Protein AF-A0A960XL59-F1 (afdb_monomer_lite)

Foldseek 3Di:
DVVVVVVVVVVQCPDPPDDDDDPPDPQCQLQVQQPPLPPDPVCSVLSNQLSSLVVVVAADEDCDPCSCSRGDVPDPSSVSYDHDD

Secondary structure (DSSP, 8-state):
-HHHHHHHHHHHHTSTT-----S-S-HHHHTTTTGGG--SGGGHHHHHHHHHHHHHT--EEES-GGGGGSS-TT-GGGTTEEE--

pLDDT: mean 95.12, std 2.39, range [85.38, 97.81]

Sequence (85 aa):
HPRDAVEVLAANTAARDHAFWADQVPFARAVAFAGERLVGHQQVTDAYLLGLAIHYGGRLATLDPRIAELPAPQSAERETLEVIT

Radius of gyration: 13.61 Å; chains: 1; bounding box: 34×24×31 Å

Structure (mmCIF, N/CA/C/O backbone):
data_AF-A0A960XL59-F1
#
_entry.id   AF-A0A960XL59-F1
#
loop_
_atom_site.group_PDB
_atom_site.id
_atom_site.type_symbol
_atom_site.label_atom_id
_atom_site.label_alt_id
_atom_site.label_comp_id
_atom_site.label_asym_id
_atom_site.label_entity_id
_atom_site.label_seq_id
_atom_site.pdbx_PDB_ins_code
_atom_site.Cartn_x
_atom_site.Cartn_y
_atom_site.Cartn_z
_atom_site.occupancy
_atom_site.B_iso_or_equiv
_atom_site.auth_seq_id
_atom_site.auth_comp_id
_atom_site.auth_asym_id
_atom_site.auth_atom_id
_atom_site.pdbx_PDB_model_num
ATOM 1 N N . HIS A 1 1 ? 19.266 2.943 2.184 1.00 86.75 1 HIS A N 1
ATOM 2 C CA . HIS A 1 1 ? 19.232 4.408 1.946 1.00 86.75 1 HIS A CA 1
ATOM 3 C C . HIS A 1 1 ? 18.135 4.713 0.911 1.00 86.75 1 HIS A C 1
ATOM 5 O O . HIS A 1 1 ? 17.821 3.805 0.151 1.00 86.75 1 HIS A O 1
ATOM 11 N N . PRO A 1 2 ? 17.523 5.919 0.836 1.00 91.31 2 PRO A N 1
ATOM 12 C CA . PRO A 1 2 ? 16.455 6.199 -0.143 1.00 91.31 2 PRO A CA 1
ATOM 13 C C . PRO A 1 2 ? 16.835 5.906 -1.602 1.00 91.31 2 PRO A C 1
ATOM 15 O O . PRO A 1 2 ? 16.005 5.458 -2.379 1.00 91.31 2 PRO A O 1
ATOM 18 N N . ARG A 1 3 ? 18.110 6.102 -1.954 1.00 94.31 3 ARG A N 1
ATOM 19 C CA . ARG A 1 3 ? 18.661 5.740 -3.271 1.00 94.31 3 ARG A CA 1
ATOM 20 C C . ARG A 1 3 ? 18.514 4.243 -3.570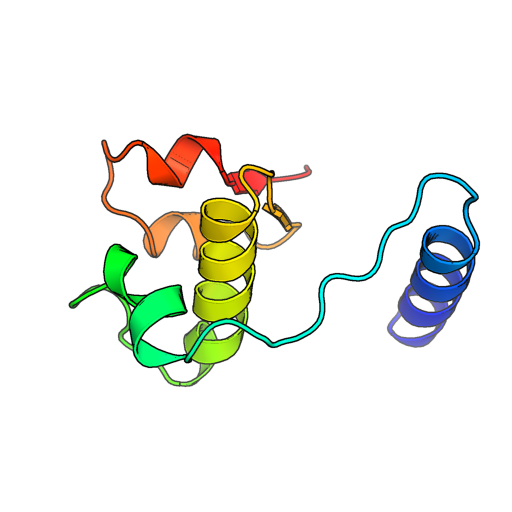 1.00 94.31 3 ARG A C 1
ATOM 22 O O . ARG A 1 3 ? 17.903 3.891 -4.568 1.00 94.31 3 ARG A O 1
ATOM 29 N N . ASP A 1 4 ? 18.996 3.389 -2.672 1.00 95.25 4 ASP A N 1
ATOM 30 C CA . ASP A 1 4 ? 18.923 1.931 -2.829 1.00 95.25 4 ASP A CA 1
ATOM 31 C C . ASP A 1 4 ? 17.462 1.451 -2.922 1.00 95.25 4 ASP A C 1
ATOM 33 O O . ASP A 1 4 ? 17.147 0.546 -3.686 1.00 95.25 4 ASP A O 1
ATOM 37 N N . ALA A 1 5 ? 16.542 2.095 -2.193 1.00 92.44 5 ALA A N 1
ATOM 38 C CA . ALA A 1 5 ? 15.114 1.780 -2.268 1.00 92.44 5 ALA A CA 1
ATOM 39 C C . ALA A 1 5 ? 14.516 2.075 -3.657 1.00 92.44 5 ALA A C 1
ATOM 41 O O . ALA A 1 5 ? 13.690 1.304 -4.143 1.00 92.44 5 ALA A O 1
ATOM 42 N N . VAL A 1 6 ? 14.949 3.156 -4.316 1.00 96.81 6 VAL A N 1
ATOM 43 C CA . VAL A 1 6 ? 14.528 3.479 -5.691 1.00 96.81 6 VAL A CA 1
ATOM 44 C C . VAL A 1 6 ? 15.048 2.438 -6.684 1.00 96.81 6 VAL A C 1
ATOM 46 O O . VAL A 1 6 ? 14.309 2.035 -7.579 1.00 96.81 6 VAL A O 1
ATOM 49 N N . GLU A 1 7 ? 16.283 1.963 -6.518 1.00 96.75 7 GLU A N 1
ATOM 50 C CA . GLU A 1 7 ? 16.863 0.919 -7.376 1.00 96.75 7 GLU A CA 1
ATOM 51 C C . GLU A 1 7 ? 16.124 -0.419 -7.225 1.00 96.75 7 GLU A C 1
ATOM 53 O O . GLU A 1 7 ? 15.770 -1.048 -8.224 1.00 96.75 7 GLU A O 1
ATOM 58 N N . VAL A 1 8 ? 15.809 -0.819 -5.989 1.00 94.69 8 VAL A N 1
ATOM 59 C CA . VAL A 1 8 ? 15.001 -2.019 -5.714 1.00 94.69 8 VAL A CA 1
ATOM 60 C C . VAL A 1 8 ? 13.594 -1.883 -6.302 1.00 94.69 8 VAL A C 1
ATOM 62 O O . VAL A 1 8 ? 13.098 -2.814 -6.935 1.00 94.69 8 VAL A O 1
ATOM 65 N N . LEU A 1 9 ? 12.956 -0.718 -6.156 1.00 94.75 9 LEU A N 1
ATOM 66 C CA . LEU A 1 9 ? 11.641 -0.465 -6.746 1.00 94.75 9 LEU A CA 1
ATOM 67 C C . LEU A 1 9 ? 11.676 -0.559 -8.279 1.00 94.75 9 LEU A C 1
ATOM 69 O O . LEU A 1 9 ? 10.787 -1.164 -8.880 1.00 94.75 9 LEU A O 1
ATOM 73 N N . ALA A 1 10 ? 12.707 -0.005 -8.920 1.00 96.81 10 ALA A N 1
ATOM 74 C CA . ALA A 1 10 ? 12.885 -0.099 -10.367 1.00 96.81 10 ALA A CA 1
ATOM 75 C C . ALA A 1 10 ? 13.042 -1.558 -10.830 1.00 96.81 10 ALA A C 1
ATOM 77 O O . ALA A 1 10 ? 12.434 -1.956 -11.822 1.00 96.81 10 ALA A O 1
ATOM 78 N N . ALA A 1 11 ? 13.797 -2.376 -10.091 1.00 96.44 11 ALA A N 1
ATOM 79 C CA . ALA A 1 11 ? 13.939 -3.799 -10.392 1.00 96.44 11 ALA A CA 1
ATOM 80 C C . ALA A 1 11 ? 12.608 -4.558 -10.239 1.00 96.44 11 ALA A C 1
ATOM 82 O O . ALA A 1 11 ? 12.222 -5.305 -11.138 1.00 96.44 11 ALA A O 1
ATOM 83 N N . ASN A 1 12 ? 11.875 -4.323 -9.145 1.00 94.88 12 ASN A N 1
ATOM 84 C CA . ASN A 1 12 ? 10.588 -4.975 -8.888 1.00 94.88 12 ASN A CA 1
ATOM 85 C C . ASN A 1 12 ? 9.534 -4.612 -9.942 1.00 94.88 12 ASN A C 1
ATOM 87 O O . ASN A 1 12 ? 8.807 -5.478 -10.419 1.00 94.88 12 ASN A O 1
ATOM 91 N N . THR A 1 13 ? 9.465 -3.340 -10.340 1.00 96.94 13 THR A N 1
ATOM 92 C CA . THR A 1 13 ? 8.479 -2.860 -11.326 1.00 96.94 13 THR A CA 1
ATOM 93 C C . THR A 1 13 ? 8.782 -3.304 -12.762 1.00 96.94 13 THR A C 1
ATOM 95 O O . THR A 1 13 ? 7.886 -3.277 -13.606 1.00 96.94 13 THR A O 1
ATOM 98 N N . ALA A 1 14 ? 10.013 -3.747 -13.043 1.00 97.56 14 ALA A N 1
ATOM 99 C CA . ALA A 1 14 ? 10.420 -4.318 -14.329 1.00 97.56 14 ALA A CA 1
ATOM 100 C C . ALA A 1 14 ? 10.163 -5.836 -14.447 1.00 97.56 14 ALA A C 1
ATOM 102 O O . ALA A 1 14 ? 10.334 -6.404 -15.531 1.00 97.56 14 ALA A O 1
ATOM 103 N N . ALA A 1 15 ? 9.782 -6.509 -13.356 1.00 97.19 15 ALA A N 1
ATOM 104 C CA . ALA A 1 15 ? 9.484 -7.937 -13.368 1.00 97.19 15 ALA A CA 1
ATOM 105 C C . ALA A 1 15 ? 8.256 -8.246 -14.248 1.00 97.19 15 ALA A C 1
ATOM 107 O O . ALA A 1 15 ? 7.322 -7.453 -14.348 1.00 97.19 15 ALA A O 1
ATOM 108 N N . ARG A 1 16 ? 8.245 -9.405 -14.921 1.00 96.62 16 ARG A N 1
ATOM 109 C CA . ARG A 1 16 ? 7.175 -9.767 -15.881 1.00 96.62 16 ARG A CA 1
ATOM 110 C C . ARG A 1 16 ? 5.816 -9.997 -15.223 1.00 96.62 16 ARG A C 1
ATOM 112 O O . ARG A 1 16 ? 4.792 -9.892 -15.886 1.00 96.62 16 ARG A O 1
ATOM 119 N N . ASP A 1 17 ? 5.837 -10.373 -13.958 1.00 94.81 17 ASP A N 1
ATOM 120 C CA . ASP A 1 17 ? 4.694 -10.631 -13.092 1.00 94.81 17 ASP A CA 1
ATOM 121 C C . ASP A 1 17 ? 4.266 -9.392 -12.292 1.00 94.81 17 ASP A C 1
ATOM 123 O O . ASP A 1 17 ? 3.273 -9.443 -11.567 1.00 94.81 17 ASP A O 1
ATOM 127 N N . HIS A 1 18 ? 4.958 -8.260 -12.453 1.00 95.88 18 HIS A N 1
ATOM 128 C CA . HIS A 1 18 ? 4.520 -6.998 -11.879 1.00 95.88 18 HIS A CA 1
ATOM 129 C C . HIS A 1 18 ? 3.342 -6.417 -12.669 1.00 95.88 18 HIS A C 1
ATOM 131 O O . HIS A 1 18 ? 3.411 -6.198 -13.881 1.00 95.88 18 HIS A O 1
ATOM 137 N N . ALA A 1 19 ? 2.276 -6.083 -11.947 1.00 94.88 19 ALA A N 1
ATOM 138 C CA . ALA A 1 19 ? 1.149 -5.321 -12.456 1.00 94.88 19 ALA A CA 1
AT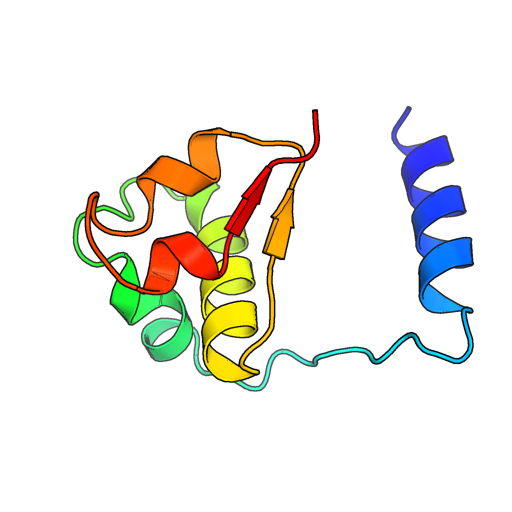OM 139 C C . ALA A 1 19 ? 0.975 -4.052 -11.618 1.00 94.88 19 ALA A C 1
ATOM 141 O O . ALA A 1 19 ? 0.846 -4.117 -10.397 1.00 94.88 19 ALA A O 1
ATOM 142 N N . PHE A 1 20 ? 0.943 -2.895 -12.280 1.00 94.00 20 PHE A N 1
ATOM 143 C CA . PHE A 1 20 ? 0.673 -1.628 -11.610 1.00 94.00 20 PHE A CA 1
ATOM 144 C C . PHE A 1 20 ? -0.830 -1.454 -11.373 1.00 94.00 20 PHE A C 1
ATOM 146 O O . PHE A 1 20 ? -1.623 -1.517 -12.315 1.00 94.00 20 PHE A O 1
ATOM 153 N N . TRP A 1 21 ? -1.222 -1.179 -10.130 1.00 93.88 21 TRP A N 1
ATOM 154 C CA . TRP A 1 21 ? -2.587 -0.783 -9.793 1.00 93.88 21 TRP A CA 1
ATOM 155 C C . TRP A 1 21 ? -2.690 0.733 -9.745 1.00 93.88 21 TRP A C 1
ATOM 157 O O . TRP A 1 21 ? -2.157 1.382 -8.848 1.00 93.88 21 TRP A O 1
ATOM 167 N N . ALA A 1 22 ? -3.384 1.299 -10.729 1.00 91.44 22 ALA A N 1
ATOM 168 C CA . ALA A 1 22 ? -3.656 2.726 -10.756 1.00 91.44 22 ALA A CA 1
ATOM 169 C C . ALA A 1 22 ? -4.642 3.127 -9.647 1.00 91.44 22 ALA A C 1
ATOM 171 O O . ALA A 1 22 ? -5.515 2.345 -9.255 1.00 91.44 22 ALA A O 1
ATOM 172 N N . ASP A 1 23 ? -4.531 4.379 -9.199 1.00 88.56 23 ASP A N 1
ATOM 173 C CA . ASP A 1 23 ? -5.494 5.028 -8.307 1.00 88.56 23 ASP A CA 1
ATOM 174 C C . ASP A 1 23 ? -6.822 5.242 -9.049 1.00 88.56 23 ASP A C 1
ATOM 176 O O . ASP A 1 23 ? -7.075 6.275 -9.666 1.00 88.56 23 ASP A O 1
ATOM 180 N N . GLN A 1 24 ? -7.638 4.192 -9.066 1.00 90.94 24 GLN A N 1
ATOM 181 C CA . GLN A 1 24 ? -8.972 4.189 -9.668 1.00 90.94 24 GLN A CA 1
ATOM 182 C C . GLN A 1 24 ? -10.077 4.039 -8.621 1.00 90.94 24 GLN A C 1
ATOM 184 O O . GLN A 1 24 ? -11.262 4.100 -8.952 1.00 90.94 24 GLN A O 1
ATOM 189 N N . VAL A 1 25 ? -9.706 3.851 -7.352 1.00 94.88 25 VAL A N 1
ATOM 190 C CA . VAL A 1 25 ? -10.651 3.707 -6.248 1.00 94.88 25 VAL A CA 1
ATOM 191 C C . VAL A 1 25 ? -10.826 5.071 -5.589 1.00 94.88 25 VAL A C 1
ATOM 193 O O . VAL A 1 25 ? -9.854 5.621 -5.077 1.00 94.88 25 VAL A O 1
ATOM 196 N N . PRO A 1 26 ? -12.050 5.629 -5.532 1.00 96.62 26 PRO A N 1
ATOM 197 C CA . PRO A 1 26 ? -12.279 6.880 -4.821 1.00 96.62 26 PRO A CA 1
ATOM 198 C C . PRO A 1 26 ? -11.771 6.789 -3.381 1.00 96.62 26 PRO A C 1
ATOM 200 O O . PRO A 1 26 ? -12.111 5.840 -2.673 1.00 96.62 26 PRO A O 1
ATOM 203 N N . PHE A 1 27 ? -11.012 7.791 -2.932 1.00 95.12 27 PHE A N 1
ATOM 204 C CA . PHE A 1 27 ? -10.344 7.770 -1.627 1.00 95.12 27 PHE A CA 1
ATOM 205 C C . PHE A 1 27 ? -11.278 7.372 -0.474 1.00 95.12 27 PHE A C 1
ATOM 207 O O . PHE A 1 27 ? -10.979 6.445 0.272 1.00 95.12 27 PHE A O 1
ATOM 214 N N . ALA A 1 28 ? -12.457 8.001 -0.382 1.00 96.00 28 ALA A N 1
ATOM 215 C CA . ALA A 1 28 ? -13.444 7.714 0.664 1.00 96.00 28 ALA A CA 1
ATOM 216 C C . ALA A 1 28 ? -13.903 6.245 0.684 1.00 96.00 28 ALA A C 1
ATOM 218 O O . ALA A 1 28 ? -14.213 5.710 1.744 1.00 96.00 28 ALA A O 1
ATOM 219 N N . ARG A 1 29 ? -13.927 5.582 -0.479 1.00 96.88 29 ARG A N 1
ATOM 220 C CA . ARG A 1 29 ? -14.224 4.151 -0.582 1.00 96.88 29 ARG A CA 1
ATOM 221 C C . ARG A 1 29 ? -13.024 3.306 -0.168 1.00 96.88 29 ARG A C 1
ATOM 223 O O . ARG A 1 29 ? -13.217 2.324 0.539 1.00 96.88 29 ARG A O 1
ATOM 230 N N . ALA A 1 30 ? -11.818 3.679 -0.593 1.00 96.94 30 ALA A N 1
ATOM 231 C CA . ALA A 1 30 ? -10.595 2.954 -0.255 1.00 96.94 30 ALA A CA 1
ATOM 232 C C . ALA A 1 30 ? -10.364 2.913 1.263 1.00 96.94 30 ALA A C 1
ATOM 234 O O . ALA A 1 30 ? -10.031 1.865 1.798 1.00 96.94 30 ALA A O 1
ATOM 235 N N . VAL A 1 31 ? -10.615 4.015 1.976 1.00 96.88 31 VAL A N 1
ATOM 236 C CA . VAL A 1 31 ? -10.349 4.107 3.424 1.00 96.88 31 VAL A CA 1
ATOM 237 C C . VAL A 1 31 ? -11.546 3.768 4.315 1.00 96.88 31 VAL A C 1
ATOM 239 O O . VAL A 1 31 ? -11.450 3.875 5.536 1.00 96.88 31 VAL A O 1
ATOM 242 N N . ALA A 1 32 ? -12.677 3.348 3.737 1.00 96.69 32 ALA A N 1
ATOM 243 C CA . ALA A 1 32 ? -13.908 3.086 4.488 1.00 96.69 32 ALA A CA 1
ATOM 244 C C . ALA A 1 32 ? -13.723 2.039 5.603 1.00 96.69 32 ALA A C 1
ATOM 246 O O . ALA A 1 32 ? -14.369 2.139 6.643 1.00 96.69 32 ALA A O 1
ATOM 247 N N . PHE A 1 33 ? -12.810 1.079 5.416 1.00 96.88 33 PHE A N 1
ATOM 248 C CA . PHE A 1 33 ? -12.492 0.055 6.417 1.00 96.88 33 PHE A CA 1
ATOM 249 C C . PHE A 1 33 ? -11.868 0.626 7.702 1.00 96.88 33 PHE A C 1
ATOM 251 O O . PHE A 1 33 ? -12.000 0.022 8.766 1.00 96.88 33 PHE A O 1
ATOM 258 N N . ALA A 1 34 ? -11.169 1.764 7.614 1.00 96.25 34 ALA A N 1
ATOM 259 C CA . ALA A 1 34 ? -10.461 2.353 8.747 1.00 96.25 34 ALA A CA 1
ATOM 260 C C . ALA A 1 34 ? -11.411 3.148 9.659 1.00 96.25 34 ALA A C 1
ATOM 262 O O . ALA A 1 34 ? -11.246 3.145 10.878 1.00 96.25 34 ALA A O 1
ATOM 263 N N . GLY A 1 35 ? -12.432 3.802 9.091 1.00 94.50 35 GLY A N 1
ATOM 264 C CA . GLY A 1 35 ? -13.416 4.582 9.849 1.00 94.50 35 GLY A CA 1
ATOM 265 C C . GLY A 1 35 ? -12.762 5.564 10.830 1.00 94.50 35 GLY A C 1
ATOM 266 O O . GLY A 1 35 ? -11.853 6.307 10.466 1.00 94.50 35 GLY A O 1
ATOM 267 N N . GLU A 1 36 ? -13.186 5.529 12.096 1.00 94.31 36 GLU A N 1
ATOM 268 C CA . GLU A 1 36 ? -12.645 6.373 13.178 1.00 94.31 36 GLU A CA 1
ATOM 269 C C . GLU A 1 36 ? -11.182 6.058 13.555 1.00 94.31 36 GLU A C 1
ATOM 271 O O . GLU A 1 36 ? -10.562 6.819 14.295 1.00 94.31 36 GLU A O 1
ATOM 276 N N . ARG A 1 37 ? -10.603 4.954 13.056 1.00 95.38 37 ARG A N 1
ATOM 277 C CA . ARG A 1 37 ? -9.193 4.584 13.294 1.00 95.38 37 ARG A CA 1
ATOM 278 C C . ARG A 1 37 ? -8.222 5.343 12.391 1.00 95.38 37 ARG A C 1
ATOM 280 O O . ARG A 1 37 ? -7.020 5.322 12.645 1.00 95.38 37 ARG A O 1
ATOM 287 N N . LEU A 1 38 ? -8.723 6.024 11.358 1.00 95.50 38 LEU A N 1
ATOM 288 C CA . LEU A 1 38 ? -7.940 6.964 10.562 1.00 95.50 38 LEU A CA 1
ATOM 289 C C . LEU A 1 38 ? -7.867 8.310 11.301 1.00 95.50 38 LEU A C 1
ATOM 291 O O . LEU A 1 38 ? -8.715 9.180 11.119 1.00 95.50 38 LEU A O 1
ATOM 295 N N . VAL A 1 39 ? -6.864 8.465 12.165 1.00 92.31 39 VAL A N 1
ATOM 296 C CA . VAL A 1 39 ? -6.766 9.587 13.116 1.00 92.31 39 VAL A CA 1
ATOM 297 C C . VAL A 1 39 ? -5.868 10.711 12.596 1.00 92.31 39 VAL A C 1
ATOM 299 O O . VAL A 1 39 ? -6.145 11.889 12.821 1.00 92.31 39 VAL A O 1
ATOM 302 N N . GLY A 1 40 ? -4.769 10.369 11.920 1.00 90.12 40 GLY A N 1
ATOM 303 C CA . GLY A 1 40 ? -3.725 11.323 11.551 1.00 90.12 40 GLY A CA 1
ATOM 304 C C . GLY A 1 40 ? -3.509 11.440 10.048 1.00 90.12 40 GLY A C 1
ATOM 305 O O . GLY A 1 40 ? -3.548 10.452 9.321 1.00 90.12 40 GLY A O 1
ATOM 306 N N . HIS A 1 41 ? -3.151 12.641 9.582 1.00 91.88 41 HIS A N 1
ATOM 307 C CA . HIS A 1 41 ? -2.802 12.876 8.173 1.00 91.88 41 HIS A CA 1
ATOM 308 C C . HIS A 1 41 ? -1.644 11.986 7.680 1.00 91.88 41 HIS A C 1
ATOM 310 O O . HIS A 1 41 ? -1.522 11.728 6.488 1.00 91.88 41 HIS A O 1
ATOM 316 N N . GLN A 1 42 ? -0.794 11.505 8.593 1.00 92.38 42 GLN A N 1
ATOM 317 C CA . GLN A 1 42 ? 0.321 10.608 8.283 1.00 92.38 42 GLN A CA 1
ATOM 318 C C . GLN A 1 42 ? -0.144 9.212 7.841 1.00 92.38 42 GLN A C 1
ATOM 320 O O . GLN A 1 42 ? 0.595 8.533 7.146 1.00 92.38 42 GLN A O 1
ATOM 325 N N . GLN A 1 43 ? -1.366 8.807 8.202 1.00 95.44 43 GLN A N 1
ATOM 326 C CA . GLN A 1 43 ? -1.935 7.492 7.890 1.00 95.44 43 GLN A CA 1
ATOM 327 C C . GLN A 1 43 ? -2.690 7.459 6.552 1.00 95.44 43 GLN A C 1
ATOM 329 O O . GLN A 1 43 ? -3.108 6.394 6.109 1.00 95.44 43 GLN A O 1
ATOM 334 N N . VAL A 1 44 ? -2.903 8.616 5.915 1.00 95.38 44 VAL A N 1
ATOM 335 C CA . VAL A 1 44 ? -3.749 8.761 4.716 1.00 95.38 44 VAL A CA 1
ATOM 336 C C . VAL A 1 44 ? -3.273 7.858 3.579 1.00 95.38 44 VAL A C 1
ATOM 338 O O . VAL A 1 44 ? -4.078 7.138 2.992 1.00 95.38 44 VAL A O 1
ATOM 341 N N . THR A 1 45 ? -1.970 7.863 3.293 1.00 95.69 45 THR A N 1
ATOM 342 C CA . THR A 1 45 ? -1.385 7.038 2.229 1.00 95.69 45 THR A CA 1
ATOM 343 C C . THR A 1 45 ? -1.447 5.554 2.574 1.00 95.69 45 THR A C 1
ATOM 345 O O . THR A 1 45 ? -1.865 4.758 1.740 1.00 95.69 45 THR A O 1
ATOM 348 N N . ASP A 1 46 ? -1.099 5.180 3.804 1.00 96.62 46 ASP A N 1
ATOM 349 C CA . ASP A 1 46 ? -1.095 3.779 4.239 1.00 96.62 46 ASP A CA 1
ATOM 350 C C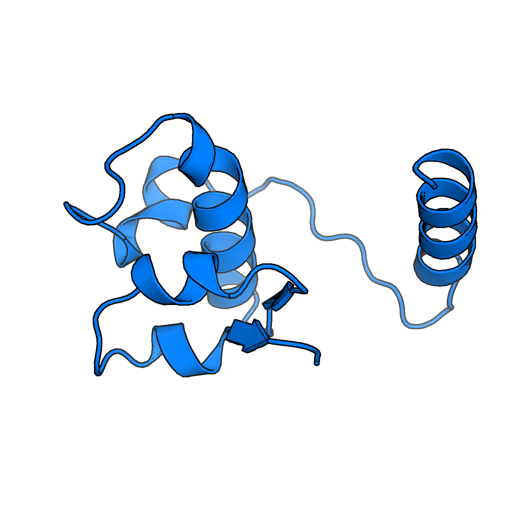 . ASP A 1 46 ? -2.503 3.175 4.217 1.00 96.62 46 ASP A C 1
ATOM 352 O O . ASP A 1 46 ? -2.709 2.067 3.718 1.00 96.62 46 ASP A O 1
ATOM 356 N N . ALA A 1 47 ? -3.497 3.934 4.687 1.00 97.38 47 ALA A N 1
ATOM 357 C CA . ALA A 1 47 ? -4.896 3.538 4.623 1.00 97.38 47 ALA A CA 1
ATOM 358 C C . ALA A 1 47 ? -5.367 3.386 3.177 1.00 97.38 47 ALA A C 1
ATOM 360 O O . ALA A 1 47 ? -6.072 2.430 2.860 1.00 97.38 47 ALA A O 1
ATOM 361 N N . TYR A 1 48 ? -4.952 4.288 2.286 1.00 97.31 48 TYR A N 1
ATOM 362 C CA . TYR A 1 48 ? -5.282 4.169 0.874 1.00 97.31 48 TYR A CA 1
ATOM 363 C C . TYR A 1 48 ? -4.661 2.914 0.240 1.00 97.31 48 TYR A C 1
ATOM 365 O O . TYR A 1 48 ? -5.365 2.171 -0.439 1.00 97.31 48 TYR A O 1
ATOM 373 N N . LEU A 1 49 ? -3.380 2.630 0.497 1.00 97.06 49 LEU A N 1
ATOM 374 C CA . LEU A 1 49 ? -2.690 1.449 -0.038 1.00 97.06 49 LEU A CA 1
ATOM 375 C C . LEU A 1 49 ? -3.314 0.137 0.455 1.00 97.06 49 LEU A C 1
ATOM 377 O O . LEU A 1 49 ? -3.506 -0.787 -0.338 1.00 97.06 49 LEU A O 1
ATOM 381 N N . LEU A 1 50 ? -3.684 0.058 1.738 1.00 97.81 50 LEU A N 1
ATOM 382 C CA . LEU A 1 50 ? -4.382 -1.111 2.278 1.00 97.81 50 LEU A CA 1
ATOM 383 C C . LEU A 1 50 ? -5.789 -1.242 1.676 1.00 97.81 50 LEU A C 1
ATOM 385 O O . LEU A 1 50 ? -6.188 -2.331 1.269 1.00 97.81 50 LEU A O 1
ATOM 389 N N . GLY A 1 51 ? -6.505 -0.125 1.531 1.00 97.31 51 GLY A N 1
ATOM 390 C CA . GLY A 1 51 ? -7.789 -0.052 0.835 1.00 97.31 51 GLY A CA 1
ATOM 391 C C . GLY A 1 51 ? -7.731 -0.544 -0.609 1.00 97.31 51 GLY A C 1
ATOM 392 O O . GLY A 1 51 ? -8.619 -1.265 -1.068 1.00 97.31 51 GLY A O 1
ATOM 393 N N . LEU A 1 52 ? -6.659 -0.194 -1.320 1.00 97.19 52 LEU A N 1
ATOM 394 C CA . LEU A 1 52 ? -6.403 -0.644 -2.682 1.00 97.19 52 LEU A CA 1
ATOM 395 C C . LEU A 1 52 ? -6.169 -2.159 -2.723 1.00 97.19 52 LEU A C 1
ATOM 397 O O . LEU A 1 52 ? -6.773 -2.847 -3.544 1.00 97.19 52 LEU A O 1
ATOM 401 N N . ALA A 1 53 ? -5.366 -2.694 -1.798 1.00 97.06 53 ALA A N 1
ATOM 402 C CA . ALA A 1 53 ? -5.144 -4.133 -1.683 1.00 97.06 53 ALA A CA 1
ATOM 403 C C . ALA A 1 53 ? -6.443 -4.898 -1.379 1.00 97.06 53 ALA A C 1
ATOM 405 O O . ALA A 1 53 ? -6.705 -5.915 -2.021 1.00 97.06 53 ALA A O 1
ATOM 406 N N . ILE A 1 54 ? -7.300 -4.373 -0.494 1.00 96.75 54 ILE A N 1
ATOM 407 C CA . ILE A 1 54 ? -8.638 -4.927 -0.229 1.00 96.75 54 ILE A CA 1
ATOM 408 C C . ILE A 1 54 ? -9.479 -4.924 -1.512 1.00 96.75 54 ILE A C 1
ATOM 410 O O . ILE A 1 54 ? -10.099 -5.931 -1.848 1.00 96.75 54 ILE A O 1
ATOM 414 N N . HIS A 1 55 ? -9.492 -3.811 -2.251 1.00 96.25 55 HIS A N 1
ATOM 415 C CA . HIS A 1 55 ? -10.292 -3.673 -3.467 1.00 96.25 55 HIS A CA 1
ATOM 416 C C . HIS A 1 55 ? -9.901 -4.674 -4.562 1.00 96.25 55 HIS A C 1
ATOM 418 O O . HIS A 1 55 ? -10.782 -5.261 -5.190 1.00 96.25 55 HIS A O 1
ATOM 424 N N . TYR A 1 56 ? -8.600 -4.876 -4.777 1.00 95.81 56 TYR A N 1
ATOM 425 C CA . TYR A 1 56 ? -8.080 -5.812 -5.777 1.00 95.81 56 TYR A CA 1
ATOM 426 C C . TYR A 1 56 ? -7.975 -7.262 -5.269 1.00 95.81 56 TYR A C 1
ATOM 428 O O . TYR A 1 56 ? -7.572 -8.138 -6.032 1.00 95.81 56 TYR A O 1
ATOM 436 N N . GLY A 1 57 ? -8.338 -7.535 -4.009 1.00 95.50 57 GLY A N 1
ATOM 437 C CA . GLY A 1 57 ? -8.240 -8.870 -3.409 1.00 95.50 57 GLY A CA 1
ATOM 438 C C . GLY A 1 57 ? -6.800 -9.366 -3.237 1.00 95.50 57 GLY A C 1
ATOM 439 O O . GLY A 1 57 ? -6.555 -10.569 -3.291 1.00 95.50 57 GLY A O 1
ATOM 440 N N . GLY A 1 58 ? -5.842 -8.449 -3.090 1.00 95.44 58 GLY A N 1
ATOM 441 C CA . GLY A 1 58 ? -4.433 -8.763 -2.863 1.00 95.44 58 GLY A CA 1
ATOM 442 C C . GLY A 1 5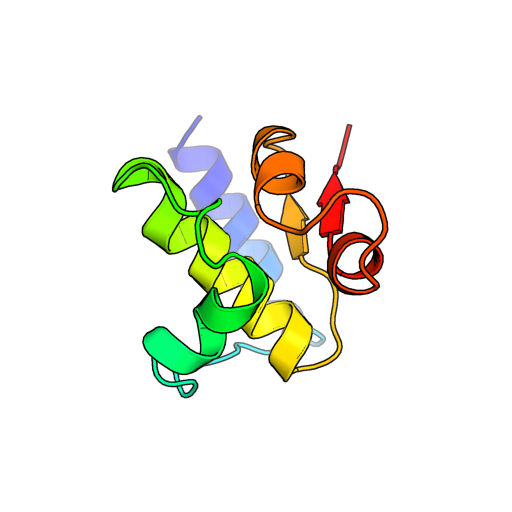8 ? -4.004 -8.595 -1.410 1.00 95.44 58 GLY A C 1
ATOM 443 O O . GLY A 1 58 ? -4.830 -8.521 -0.506 1.00 95.44 58 GLY A O 1
ATOM 444 N N . ARG A 1 59 ? -2.687 -8.519 -1.188 1.00 97.31 59 ARG A N 1
ATOM 445 C CA . ARG A 1 59 ? -2.088 -8.267 0.129 1.00 97.31 59 ARG A CA 1
ATOM 446 C C . ARG A 1 59 ? -1.105 -7.103 0.046 1.00 97.31 59 ARG A C 1
ATOM 448 O O . ARG A 1 59 ? -0.296 -7.044 -0.877 1.00 97.31 59 ARG A O 1
ATOM 455 N N . LEU A 1 60 ? -1.167 -6.193 1.010 1.00 97.50 60 LEU A N 1
ATOM 456 C CA . LEU A 1 60 ? -0.188 -5.136 1.209 1.00 97.50 60 LEU A CA 1
ATOM 457 C C . LEU A 1 60 ? 0.974 -5.688 2.036 1.00 97.50 60 LEU A C 1
ATOM 459 O O . LEU A 1 60 ? 0.827 -5.928 3.231 1.00 97.50 60 LEU A O 1
ATOM 463 N N . ALA A 1 61 ? 2.130 -5.856 1.403 1.00 96.56 61 ALA A N 1
ATOM 464 C CA . ALA A 1 61 ? 3.374 -6.146 2.100 1.00 96.56 61 ALA A CA 1
ATOM 465 C C . ALA A 1 61 ? 4.012 -4.844 2.614 1.00 96.56 61 ALA A C 1
ATOM 467 O O . ALA A 1 61 ? 4.218 -3.912 1.837 1.00 96.56 61 ALA A O 1
ATOM 468 N N . THR A 1 62 ? 4.334 -4.768 3.906 1.00 95.56 62 THR A N 1
ATOM 469 C CA . THR A 1 62 ? 4.889 -3.562 4.539 1.00 95.56 62 THR A CA 1
ATOM 470 C C . THR A 1 62 ? 6.002 -3.880 5.534 1.00 95.56 62 THR A C 1
ATOM 472 O O . THR A 1 62 ? 6.013 -4.939 6.150 1.00 95.56 62 THR A O 1
ATOM 475 N N . LEU A 1 63 ? 6.923 -2.933 5.720 1.00 94.88 63 LEU A N 1
ATOM 476 C CA . LEU A 1 63 ? 7.913 -2.937 6.806 1.00 94.88 63 LEU A CA 1
ATOM 477 C C . LEU A 1 63 ? 7.447 -2.103 8.015 1.00 94.88 63 LEU A C 1
ATOM 479 O O . LEU A 1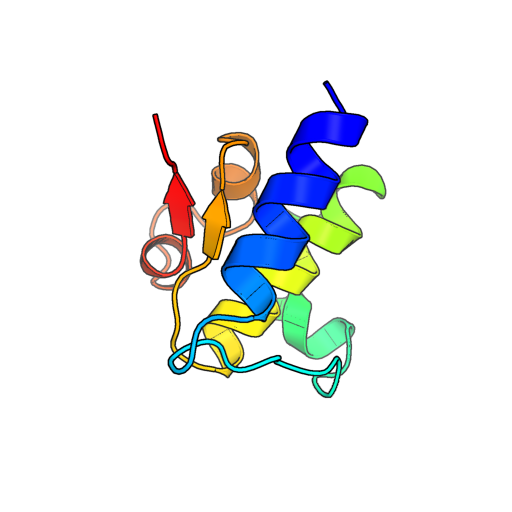 63 ? 8.132 -2.061 9.033 1.00 94.88 63 LEU A O 1
ATOM 483 N N . ASP A 1 64 ? 6.313 -1.402 7.899 1.00 94.94 64 ASP A N 1
ATOM 484 C CA . ASP A 1 64 ? 5.749 -0.584 8.971 1.00 94.94 64 ASP A CA 1
ATOM 485 C C . ASP A 1 64 ? 4.636 -1.348 9.708 1.00 94.94 64 ASP A C 1
ATOM 487 O O . ASP A 1 64 ? 3.521 -1.474 9.185 1.00 94.94 64 ASP A O 1
ATOM 491 N N . PRO A 1 65 ? 4.888 -1.840 10.934 1.00 94.69 65 PRO A N 1
ATOM 492 C CA . PRO A 1 65 ? 3.889 -2.585 11.693 1.00 94.69 65 PRO A CA 1
ATOM 493 C C . PRO A 1 65 ? 2.704 -1.717 12.140 1.00 94.69 65 PRO A C 1
ATOM 495 O O . PRO A 1 65 ? 1.648 -2.258 12.465 1.00 94.69 65 PRO A O 1
ATOM 498 N N . ARG A 1 66 ? 2.831 -0.381 12.137 1.00 93.94 66 ARG A N 1
ATOM 499 C CA . ARG A 1 66 ? 1.768 0.534 12.590 1.00 93.94 66 ARG A CA 1
ATOM 500 C C . ARG A 1 66 ? 0.545 0.509 11.674 1.00 93.94 66 ARG A C 1
ATOM 502 O O . ARG A 1 66 ? -0.557 0.814 12.120 1.00 93.94 66 ARG A O 1
ATOM 509 N N . ILE A 1 67 ? 0.699 0.080 10.417 1.00 95.75 67 ILE A N 1
ATOM 510 C CA . ILE A 1 67 ? -0.423 -0.084 9.474 1.00 95.75 67 ILE A CA 1
ATOM 511 C C . ILE A 1 67 ? -1.454 -1.097 10.011 1.00 95.75 67 ILE A C 1
ATOM 513 O O . ILE A 1 67 ? -2.647 -0.965 9.739 1.00 95.75 67 ILE A O 1
ATOM 517 N N . ALA A 1 68 ? -1.039 -2.054 10.853 1.00 95.00 68 ALA A N 1
ATOM 518 C CA . ALA A 1 68 ? -1.929 -3.042 11.472 1.00 95.00 68 ALA A CA 1
ATOM 519 C C . ALA A 1 68 ? -2.941 -2.446 12.477 1.00 95.00 68 ALA A C 1
ATOM 521 O O . ALA A 1 68 ? -3.849 -3.156 12.932 1.00 95.00 68 ALA A O 1
ATOM 522 N N . GLU A 1 69 ? -2.797 -1.166 12.833 1.00 95.00 69 GLU A N 1
ATOM 523 C CA . GLU A 1 69 ? -3.721 -0.423 13.698 1.00 95.00 69 GLU A CA 1
ATOM 524 C C . GLU A 1 69 ? -4.917 0.171 12.931 1.00 95.00 69 GLU A C 1
ATOM 526 O O . GLU A 1 69 ? -5.933 0.502 13.546 1.00 95.00 69 GLU A O 1
ATOM 531 N N . LEU A 1 70 ? -4.816 0.283 11.599 1.00 96.75 70 LEU A N 1
ATOM 532 C CA . 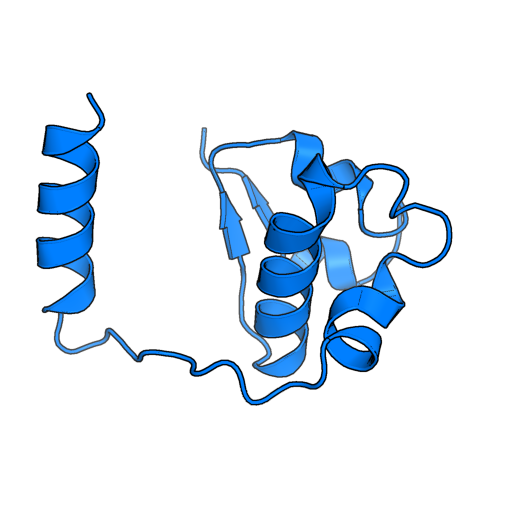LEU A 1 70 ? -5.860 0.852 10.743 1.00 96.75 70 LEU A CA 1
ATOM 533 C C . LEU A 1 70 ? -7.112 -0.033 10.629 1.00 96.75 70 LEU A C 1
ATOM 535 O O . LEU A 1 70 ? -8.207 0.481 10.866 1.00 96.75 70 LEU A O 1
ATOM 539 N N . PRO A 1 71 ? -7.018 -1.332 10.279 1.00 97.31 71 PRO A N 1
ATOM 540 C CA . PRO A 1 71 ? -8.181 -2.213 10.286 1.00 97.31 71 PRO A CA 1
ATOM 541 C C . PRO A 1 71 ? -8.603 -2.567 11.718 1.00 97.31 71 PRO A C 1
ATOM 543 O O . PRO A 1 71 ? -7.807 -2.537 12.662 1.00 97.31 71 PRO A O 1
ATOM 546 N N . ALA A 1 72 ? -9.869 -2.944 11.901 1.00 95.50 72 ALA A N 1
ATOM 547 C CA . ALA A 1 72 ? -10.347 -3.346 13.218 1.00 95.50 72 ALA A CA 1
ATOM 548 C C . ALA A 1 72 ? -9.692 -4.673 13.682 1.00 95.50 72 ALA A C 1
ATOM 550 O O . ALA A 1 72 ? -9.391 -5.536 12.859 1.00 95.50 72 ALA A O 1
ATOM 551 N N . PRO A 1 73 ? -9.480 -4.884 15.000 1.00 91.00 73 PRO A N 1
ATOM 552 C CA . PRO A 1 73 ? -8.640 -5.975 15.502 1.00 91.00 73 PRO A CA 1
ATOM 553 C C . PRO A 1 73 ? -9.001 -7.406 15.076 1.00 91.00 73 PRO A C 1
ATOM 555 O O . PRO A 1 73 ? -8.114 -8.259 15.065 1.00 91.00 73 PRO A O 1
ATOM 558 N N . GLN A 1 74 ? -10.266 -7.672 14.742 1.00 90.56 74 GLN A N 1
ATOM 559 C CA . GLN A 1 74 ? -10.757 -8.979 14.283 1.00 90.56 74 GLN A CA 1
ATOM 560 C C . GLN A 1 74 ? -11.438 -8.908 12.907 1.00 90.56 74 GLN A C 1
ATOM 562 O O . GLN A 1 74 ? -12.310 -9.721 12.611 1.00 90.56 74 GLN A O 1
ATOM 567 N N . SER A 1 75 ? -11.112 -7.906 12.090 1.00 94.44 75 SER A N 1
ATOM 568 C CA . SER A 1 75 ? -11.730 -7.757 10.774 1.00 94.44 75 SER A CA 1
ATOM 569 C C . SER A 1 75 ? -10.967 -8.531 9.697 1.00 94.44 75 SER A C 1
ATOM 571 O O . SER A 1 75 ? -9.760 -8.749 9.818 1.00 94.44 75 SER A O 1
ATOM 573 N N . ALA A 1 76 ? -11.671 -8.946 8.642 1.00 94.44 76 ALA A N 1
ATOM 574 C CA . ALA A 1 76 ? -11.079 -9.698 7.533 1.00 94.44 76 ALA A CA 1
ATOM 575 C C . ALA A 1 76 ? -9.988 -8.890 6.804 1.00 94.44 76 ALA A C 1
ATOM 577 O O . ALA A 1 76 ? -9.032 -9.451 6.284 1.00 94.44 76 ALA A O 1
ATOM 578 N N . GLU A 1 77 ? -10.072 -7.558 6.835 1.00 95.88 77 GLU A N 1
ATOM 579 C CA . GLU A 1 77 ? -9.090 -6.644 6.248 1.00 95.88 77 GLU A CA 1
ATOM 580 C C . GLU A 1 77 ? -7.687 -6.789 6.851 1.00 95.88 77 GLU A C 1
ATOM 582 O O . GLU A 1 77 ? -6.709 -6.400 6.213 1.00 95.88 77 GLU A O 1
ATOM 587 N N . ARG A 1 78 ? -7.553 -7.363 8.056 1.00 95.44 78 ARG A N 1
ATOM 588 C CA . ARG A 1 78 ? -6.233 -7.675 8.622 1.00 95.44 78 ARG A CA 1
ATOM 589 C C . ARG A 1 78 ? -5.483 -8.743 7.833 1.00 95.44 78 ARG A C 1
ATOM 591 O O . ARG A 1 78 ? -4.260 -8.689 7.796 1.00 95.44 78 ARG A O 1
ATOM 598 N N . GLU A 1 79 ? -6.183 -9.670 7.183 1.00 95.81 79 GLU A N 1
ATOM 599 C CA . GLU A 1 79 ? -5.568 -10.727 6.362 1.00 95.81 79 GLU A CA 1
ATOM 600 C C . GLU A 1 79 ? -4.941 -10.162 5.072 1.00 95.81 79 GLU A C 1
ATOM 602 O O . GLU A 1 79 ? -4.002 -10.735 4.507 1.00 95.81 79 GLU A O 1
ATOM 607 N N . THR A 1 80 ? -5.412 -8.984 4.651 1.00 97.62 80 THR A N 1
ATOM 608 C CA . THR A 1 80 ? -4.879 -8.205 3.529 1.00 97.62 80 THR A CA 1
ATOM 609 C C . THR A 1 80 ? -3.539 -7.541 3.866 1.00 97.62 80 THR A C 1
ATOM 611 O O . THR A 1 80 ? -2.885 -7.022 2.970 1.00 97.62 80 THR A O 1
ATOM 614 N N . LEU A 1 81 ? -3.081 -7.537 5.120 1.00 97.56 81 LEU A N 1
ATOM 615 C CA . LEU A 1 81 ? -1.785 -6.970 5.498 1.00 97.56 81 LEU A CA 1
ATOM 616 C C . LEU A 1 81 ? -0.758 -8.083 5.745 1.00 97.56 81 LEU A C 1
ATOM 618 O O . LEU A 1 81 ? -1.033 -9.049 6.452 1.00 97.56 81 LEU A O 1
ATOM 622 N N . GLU A 1 82 ? 0.444 -7.928 5.196 1.00 97.62 82 GLU A N 1
ATOM 623 C CA . GLU A 1 82 ? 1.616 -8.741 5.527 1.00 97.62 82 GLU A CA 1
ATOM 624 C C . GLU A 1 82 ? 2.728 -7.830 6.045 1.00 97.62 82 GLU A C 1
ATOM 626 O O . GLU A 1 82 ? 3.210 -6.958 5.322 1.00 97.62 82 GLU A O 1
ATOM 631 N N . VAL A 1 83 ? 3.161 -8.032 7.289 1.00 96.50 83 VAL A N 1
ATOM 632 C CA . VAL A 1 83 ? 4.321 -7.319 7.840 1.00 96.50 83 VAL A CA 1
ATOM 633 C C . VAL A 1 83 ? 5.566 -8.162 7.584 1.00 96.50 83 VAL A C 1
ATOM 635 O O . VAL A 1 83 ? 5.678 -9.274 8.095 1.00 96.50 83 VAL A O 1
ATOM 638 N N . ILE A 1 84 ? 6.495 -7.636 6.789 1.00 94.69 84 ILE A N 1
ATOM 639 C CA . ILE A 1 84 ? 7.778 -8.277 6.502 1.00 94.69 84 ILE A CA 1
ATOM 640 C C . ILE A 1 84 ? 8.754 -7.914 7.624 1.00 94.69 84 ILE A C 1
ATOM 642 O O . ILE A 1 84 ? 8.987 -6.735 7.895 1.00 94.69 84 ILE A O 1
ATOM 646 N N . THR A 1 85 ? 9.322 -8.935 8.262 1.00 85.38 85 THR A N 1
ATOM 647 C CA . THR A 1 85 ? 10.353 -8.827 9.308 1.00 85.38 85 THR A CA 1
ATOM 648 C C . THR A 1 85 ? 11.625 -9.539 8.899 1.00 85.38 85 THR A C 1
ATOM 650 O O . THR A 1 85 ? 11.489 -10.650 8.337 1.00 85.38 85 THR A O 1
#